Protein AF-A0A2V7W5L3-F1 (afdb_monomer_lite)

Structure (mmCIF, N/CA/C/O backbone):
data_AF-A0A2V7W5L3-F1
#
_entry.id   AF-A0A2V7W5L3-F1
#
loop_
_atom_site.group_PDB
_atom_site.id
_atom_site.type_symbol
_atom_site.label_atom_id
_atom_site.label_alt_id
_atom_site.label_comp_id
_atom_site.label_asym_id
_atom_site.label_entity_id
_atom_site.label_seq_id
_atom_site.pdbx_PDB_ins_code
_atom_site.Cartn_x
_atom_site.Cartn_y
_atom_site.Cartn_z
_atom_site.occupancy
_atom_site.B_iso_or_equiv
_atom_site.auth_seq_id
_atom_site.auth_comp_id
_atom_site.auth_asym_id
_atom_site.auth_atom_id
_atom_site.pdbx_PDB_model_num
ATOM 1 N N . MET A 1 1 ? 17.486 6.744 36.947 1.00 51.12 1 MET A N 1
ATOM 2 C CA . MET A 1 1 ? 16.251 6.582 36.139 1.00 51.12 1 MET A CA 1
ATOM 3 C C . MET A 1 1 ? 14.961 7.021 36.840 1.00 51.12 1 MET A C 1
ATOM 5 O O . MET A 1 1 ? 14.077 7.500 36.150 1.00 51.12 1 MET A O 1
ATOM 9 N N . LYS A 1 2 ? 14.833 6.945 38.176 1.00 48.41 2 LYS A N 1
ATOM 10 C CA . LYS A 1 2 ? 13.605 7.381 38.880 1.00 48.41 2 LYS A CA 1
ATOM 11 C C . LYS A 1 2 ? 13.371 8.906 38.902 1.00 48.41 2 LYS A C 1
ATOM 13 O O . LYS A 1 2 ? 12.226 9.325 38.879 1.00 48.41 2 LYS A O 1
ATOM 18 N N . LEU A 1 3 ? 14.422 9.733 38.859 1.00 47.75 3 LEU A N 1
ATOM 19 C CA . LEU A 1 3 ? 14.280 11.202 38.817 1.00 47.75 3 LEU A CA 1
ATOM 20 C C . LEU A 1 3 ? 13.766 11.751 37.473 1.00 47.75 3 LEU A C 1
ATOM 22 O O . LEU A 1 3 ? 13.110 12.785 37.444 1.00 47.75 3 LEU A O 1
ATOM 26 N N . LEU A 1 4 ? 14.019 11.048 36.368 1.00 51.81 4 LEU A N 1
ATOM 27 C CA . LEU A 1 4 ? 13.640 11.495 35.021 1.00 51.81 4 LEU A CA 1
ATOM 28 C C . LEU A 1 4 ? 12.137 11.288 34.751 1.00 51.81 4 LEU A C 1
ATOM 30 O O . LEU A 1 4 ? 11.508 12.070 34.048 1.00 51.81 4 LEU A O 1
ATOM 34 N N . LEU A 1 5 ? 11.547 10.276 35.392 1.00 52.44 5 LEU A N 1
ATOM 35 C CA . LEU A 1 5 ? 10.122 9.944 35.296 1.00 52.44 5 LEU A CA 1
ATOM 36 C C . LEU A 1 5 ? 9.240 10.912 36.107 1.00 52.44 5 LEU A C 1
ATOM 38 O O . LEU A 1 5 ? 8.129 11.231 35.695 1.00 52.44 5 LEU A O 1
ATOM 42 N N . VAL A 1 6 ? 9.759 11.441 37.221 1.00 56.31 6 VAL A N 1
ATOM 43 C CA . VAL A 1 6 ? 9.063 12.452 38.035 1.00 56.31 6 VAL A CA 1
ATOM 44 C C . VAL A 1 6 ? 9.066 13.820 37.339 1.00 56.31 6 VAL A C 1
ATOM 46 O O . VAL A 1 6 ? 8.051 14.510 37.352 1.00 56.31 6 VAL A O 1
ATOM 49 N N . ALA A 1 7 ? 10.156 14.185 36.656 1.00 55.03 7 ALA A N 1
ATOM 50 C CA . ALA A 1 7 ? 10.233 15.434 35.894 1.00 55.03 7 ALA A CA 1
ATOM 51 C C . ALA A 1 7 ? 9.279 15.458 34.681 1.00 55.03 7 ALA A C 1
ATOM 53 O O . ALA A 1 7 ? 8.656 16.484 34.415 1.00 55.03 7 ALA A O 1
ATOM 54 N N . LEU A 1 8 ? 9.103 14.322 33.991 1.00 53.53 8 LEU A N 1
ATOM 55 C CA . LEU A 1 8 ? 8.173 14.210 32.860 1.00 53.53 8 LEU A CA 1
ATOM 56 C C . LEU A 1 8 ? 6.701 14.306 33.302 1.00 53.53 8 LEU A C 1
ATOM 58 O O . LEU A 1 8 ? 5.880 14.886 32.595 1.00 53.53 8 LEU A O 1
ATOM 62 N N . LEU A 1 9 ? 6.374 13.799 34.497 1.00 52.62 9 LEU A N 1
ATOM 63 C CA . LEU A 1 9 ? 5.025 13.906 35.051 1.00 52.62 9 LEU A CA 1
ATOM 64 C C . LEU A 1 9 ? 4.710 15.347 35.490 1.00 52.62 9 LEU A C 1
ATOM 66 O O . LEU A 1 9 ? 3.629 15.845 35.194 1.00 52.62 9 LEU A O 1
ATOM 70 N N . ILE A 1 10 ? 5.660 16.059 36.105 1.00 54.47 10 ILE A N 1
ATOM 71 C CA . ILE A 1 10 ? 5.455 17.450 36.554 1.00 54.47 10 ILE A CA 1
ATOM 72 C C . ILE A 1 10 ? 5.326 18.421 35.365 1.00 54.47 10 ILE A C 1
ATOM 74 O O . ILE A 1 10 ? 4.505 19.336 35.420 1.00 54.47 10 ILE A O 1
ATOM 78 N N . ALA A 1 11 ? 6.051 18.193 34.264 1.00 51.78 11 ALA A N 1
ATOM 79 C CA . ALA A 1 11 ? 5.924 18.999 33.044 1.00 51.78 11 ALA A CA 1
ATOM 80 C C . ALA A 1 11 ? 4.544 18.865 32.365 1.00 51.78 11 ALA A C 1
ATOM 82 O O . ALA A 1 11 ? 4.083 19.798 31.714 1.00 51.78 11 ALA A O 1
ATOM 83 N N . SER A 1 12 ? 3.853 17.734 32.550 1.00 51.25 12 SER A N 1
ATOM 84 C CA . SER A 1 12 ? 2.522 17.496 31.967 1.00 51.25 12 SER A CA 1
ATOM 85 C C . SER A 1 12 ? 1.356 18.127 32.743 1.00 51.25 12 SER A C 1
ATOM 87 O O . SER A 1 12 ? 0.260 18.227 32.204 1.00 51.25 12 SER A O 1
ATOM 89 N N . LEU A 1 13 ? 1.572 18.581 33.986 1.00 52.19 13 LEU A N 1
ATOM 90 C CA . LEU A 1 13 ? 0.527 19.212 34.811 1.00 52.19 13 LEU A CA 1
ATOM 91 C C . LEU A 1 13 ? 0.434 20.736 34.635 1.00 52.19 13 LEU A C 1
ATOM 93 O O . LEU A 1 13 ? -0.449 21.364 35.216 1.00 52.19 13 LEU A O 1
ATOM 97 N N . GLN A 1 14 ? 1.317 21.345 33.839 1.00 52.31 14 GLN A N 1
ATOM 98 C CA . GLN A 1 14 ? 1.261 22.780 33.534 1.00 52.31 14 GLN A CA 1
ATOM 99 C C . GLN A 1 14 ? 0.228 23.134 32.451 1.00 52.31 14 GLN A C 1
ATOM 101 O O . GLN A 1 14 ? 0.143 24.289 32.045 1.00 52.31 14 GLN A O 1
ATOM 106 N N . SER A 1 15 ? -0.586 22.175 32.002 1.00 53.31 15 SER A N 1
ATOM 107 C CA . SER A 1 15 ? -1.724 22.440 31.125 1.00 53.31 15 SER A CA 1
ATOM 108 C C . SER A 1 15 ? -2.874 23.092 31.905 1.00 53.31 15 SER A C 1
ATOM 110 O O . SER A 1 15 ? -3.633 22.415 32.601 1.00 53.31 15 SER A O 1
ATOM 112 N N . ASP A 1 16 ? -2.956 24.418 31.788 1.00 55.06 16 ASP A N 1
ATOM 113 C CA . ASP A 1 16 ? -4.156 25.263 31.848 1.00 55.06 16 ASP A CA 1
ATOM 114 C C . ASP A 1 16 ? -5.293 24.786 32.764 1.00 55.06 16 ASP A C 1
ATOM 116 O O . ASP A 1 16 ? -6.403 24.444 32.344 1.00 55.06 16 ASP A O 1
ATOM 120 N N . THR A 1 17 ? -5.057 24.867 34.073 1.00 55.66 17 THR A N 1
ATOM 121 C CA . THR A 1 17 ? -6.132 24.790 35.078 1.00 55.66 17 THR A CA 1
ATOM 122 C C . THR A 1 17 ? -7.172 25.906 34.897 1.00 55.66 17 THR A C 1
ATOM 124 O O . THR A 1 17 ? -8.326 25.756 35.297 1.00 55.66 17 THR A O 1
ATOM 127 N N . THR A 1 18 ? -6.796 27.001 34.233 1.00 60.22 18 THR A N 1
ATOM 128 C CA . THR A 1 18 ? -7.660 28.101 33.785 1.00 60.22 18 THR A CA 1
ATOM 129 C C . THR A 1 18 ? -8.729 27.638 32.798 1.00 60.22 18 THR A C 1
ATOM 131 O O . THR A 1 18 ? -9.902 27.931 33.024 1.00 60.22 18 THR A O 1
ATOM 134 N N . ALA A 1 19 ? -8.377 26.838 31.786 1.00 62.56 19 ALA A N 1
ATOM 135 C CA . ALA A 1 19 ? -9.330 26.343 30.787 1.00 62.56 19 ALA A CA 1
ATOM 136 C C . ALA A 1 19 ? -10.406 25.433 31.410 1.00 62.56 19 ALA A C 1
ATOM 138 O O . ALA A 1 19 ? -11.589 25.524 31.077 1.00 62.56 19 ALA A O 1
ATOM 139 N N . LEU A 1 20 ? -10.026 24.600 32.385 1.00 62.31 20 LEU A N 1
ATOM 140 C CA . LEU A 1 20 ? -10.973 23.751 33.119 1.00 62.31 20 LEU A CA 1
ATOM 141 C C . LEU A 1 20 ? -11.910 24.565 34.028 1.00 62.31 20 LEU A C 1
ATOM 143 O O . LEU A 1 20 ? -13.093 24.229 34.169 1.00 62.31 20 LEU A O 1
ATOM 147 N N . VAL A 1 21 ? -11.411 25.647 34.633 1.00 68.62 21 VAL A N 1
ATOM 148 C CA . VAL A 1 21 ? -12.215 26.550 35.473 1.00 68.62 21 VAL A CA 1
ATOM 149 C C . VAL A 1 21 ? -13.164 27.400 34.624 1.00 68.62 21 VAL A C 1
ATOM 151 O O . VAL A 1 21 ? -14.315 27.594 35.026 1.00 68.62 21 VAL A O 1
ATOM 154 N N . GLU A 1 22 ? -12.738 27.864 33.450 1.00 69.31 22 GLU A N 1
ATOM 155 C CA . GLU A 1 22 ? -13.593 28.586 32.500 1.00 69.31 22 GLU A CA 1
ATOM 156 C C . GLU A 1 22 ? -14.692 27.686 31.930 1.00 69.31 22 GLU A C 1
ATOM 158 O O . GLU A 1 22 ? -15.870 28.033 32.045 1.00 69.31 22 GLU A O 1
ATOM 163 N N . ALA A 1 23 ? -14.356 26.471 31.482 1.00 66.62 23 ALA A N 1
ATOM 164 C CA . ALA A 1 23 ? -15.347 25.485 31.043 1.00 66.62 23 ALA A CA 1
ATOM 165 C C . ALA A 1 23 ? -16.366 25.147 32.154 1.00 66.62 23 ALA A C 1
ATOM 167 O O . ALA A 1 23 ? -17.572 25.033 31.911 1.00 66.62 23 ALA A O 1
ATOM 168 N N . SER A 1 24 ? -15.910 25.058 33.409 1.00 67.88 24 SER A N 1
ATOM 169 C CA . SER A 1 24 ? -16.786 24.823 34.567 1.00 67.88 24 SER A CA 1
ATOM 170 C C . SER A 1 24 ? -17.704 26.016 34.873 1.00 67.88 24 SER A C 1
ATOM 172 O O . SER A 1 24 ? -18.866 25.830 35.262 1.00 67.88 24 SER A O 1
ATOM 174 N N . LYS A 1 25 ? -17.214 27.251 34.702 1.00 72.00 25 LYS A N 1
ATOM 175 C CA . LYS A 1 25 ? -18.010 28.478 34.868 1.00 72.00 25 LYS A CA 1
ATOM 176 C C . LYS A 1 25 ? -19.047 28.625 33.753 1.00 72.00 25 LYS A C 1
ATOM 178 O O . LYS A 1 25 ? -20.201 28.928 34.061 1.00 72.00 25 LYS A O 1
A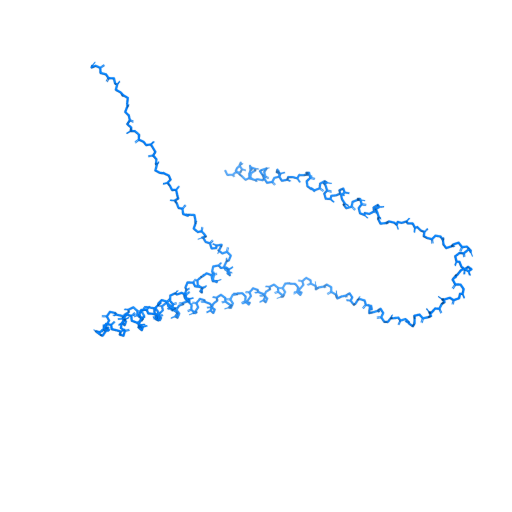TOM 183 N N . GLU A 1 26 ? -18.695 28.328 32.506 1.00 62.97 26 GLU A N 1
ATOM 184 C CA . GLU A 1 26 ? -19.631 28.333 31.374 1.00 62.97 26 GLU A CA 1
ATOM 185 C C . GLU A 1 26 ? -20.735 27.276 31.518 1.00 62.97 26 GLU A C 1
ATOM 187 O O . GLU A 1 26 ? -21.911 27.559 31.262 1.00 62.97 26 GLU A O 1
ATOM 192 N N . ALA A 1 27 ? -20.404 26.080 32.014 1.00 61.09 27 ALA A N 1
ATOM 193 C CA . ALA A 1 27 ? -21.396 25.046 32.306 1.00 61.09 27 ALA A CA 1
ATOM 194 C C . ALA A 1 27 ? -22.374 25.471 33.422 1.00 61.09 27 ALA A C 1
ATOM 196 O O . ALA A 1 27 ? -23.582 25.223 33.329 1.00 61.09 27 ALA A O 1
ATOM 197 N N . LYS A 1 28 ? -21.887 26.167 34.464 1.00 59.16 28 LYS A N 1
ATOM 198 C CA . LYS A 1 28 ? -22.747 26.749 35.514 1.00 59.16 28 LYS A CA 1
ATOM 199 C C . LYS A 1 28 ? -23.587 27.925 35.007 1.00 59.16 28 LYS A C 1
ATOM 201 O O . LYS A 1 28 ? -24.732 28.063 35.439 1.00 59.16 28 LYS A O 1
ATOM 206 N N . ALA A 1 29 ? -23.064 28.742 34.093 1.00 58.47 29 ALA A N 1
ATOM 207 C CA . ALA A 1 29 ? -23.805 29.841 33.477 1.00 58.47 29 ALA A CA 1
ATOM 208 C C . ALA A 1 29 ? -24.959 29.323 32.600 1.00 58.47 29 ALA A C 1
ATOM 210 O O . ALA A 1 29 ? -26.082 29.810 32.730 1.00 58.47 29 ALA A O 1
ATOM 211 N N . LYS A 1 30 ? -24.734 28.263 31.809 1.00 57.84 30 LYS A N 1
ATOM 212 C CA . LYS A 1 30 ? -25.786 27.609 31.004 1.00 57.84 30 LYS A CA 1
ATOM 213 C C . LYS A 1 30 ? -26.886 26.962 31.854 1.00 57.84 30 LYS A C 1
ATOM 215 O O . LYS A 1 30 ? -28.051 27.007 31.472 1.00 57.84 30 LYS A O 1
ATOM 220 N N . LYS A 1 31 ? -26.560 26.425 33.039 1.00 55.12 31 LYS A N 1
ATOM 221 C CA . LYS A 1 31 ? -27.582 25.944 33.994 1.00 55.12 31 LYS A CA 1
ATOM 222 C C . LYS A 1 31 ? -28.404 27.068 34.636 1.00 55.12 31 LYS A C 1
ATOM 224 O O . LYS A 1 31 ? -29.528 26.809 35.046 1.00 55.12 31 LYS A O 1
ATOM 229 N N . LYS A 1 32 ? -27.872 28.293 34.731 1.00 52.69 32 LYS A N 1
ATOM 230 C CA . LYS A 1 32 ? -28.601 29.461 35.261 1.00 52.69 32 LYS A CA 1
ATOM 231 C C . LYS A 1 32 ? -29.402 30.216 34.196 1.00 52.69 32 LYS A C 1
ATOM 233 O O . LYS A 1 32 ? -30.419 30.805 34.542 1.00 52.69 32 LYS A O 1
ATOM 238 N N . SER A 1 33 ? -28.975 30.204 32.930 1.00 48.78 33 SER A N 1
ATOM 239 C CA . SER A 1 33 ? -29.706 30.867 31.835 1.00 48.78 33 SER A CA 1
ATOM 240 C C . SER A 1 33 ? -30.851 30.023 31.265 1.00 48.78 33 SER A C 1
ATOM 242 O O . SER A 1 33 ? -31.738 30.548 30.591 1.00 48.78 33 SER A O 1
ATOM 244 N N . GLY A 1 34 ? -30.893 28.729 31.589 1.00 46.28 34 GLY A N 1
ATOM 245 C CA . GLY A 1 34 ? -32.036 27.855 31.350 1.00 46.28 34 GLY A CA 1
ATOM 246 C C . GLY A 1 34 ? -33.172 28.115 32.334 1.00 46.28 34 GLY A C 1
ATOM 247 O O . GLY A 1 34 ? -33.464 27.249 33.145 1.00 46.28 34 GLY A O 1
ATOM 248 N N . THR A 1 35 ? -33.761 29.314 32.281 1.00 52.03 35 THR A N 1
ATOM 249 C CA . THR A 1 35 ? -35.165 29.635 32.599 1.00 52.03 35 THR A CA 1
ATOM 250 C C . THR A 1 35 ? -35.906 28.533 33.373 1.00 52.03 35 THR A C 1
ATOM 252 O O . THR A 1 35 ? -36.816 27.890 32.856 1.00 52.03 35 THR A O 1
ATOM 255 N N . THR A 1 36 ? -35.575 28.338 34.652 1.00 53.62 36 THR A N 1
ATOM 256 C CA . THR A 1 36 ? -36.485 27.709 35.618 1.00 53.62 36 THR A CA 1
ATOM 257 C C . THR A 1 36 ? -37.494 28.764 36.057 1.00 53.62 36 THR A C 1
ATOM 259 O O . THR A 1 36 ? -37.641 29.071 37.237 1.00 53.62 36 THR A O 1
ATOM 262 N N . THR A 1 37 ? -38.163 29.391 35.092 1.00 54.00 37 THR A N 1
ATOM 263 C CA . THR A 1 37 ? -39.414 30.081 35.363 1.00 54.00 37 THR A CA 1
ATOM 264 C C . THR A 1 37 ? -40.445 28.977 35.389 1.00 54.00 37 THR A C 1
ATOM 266 O O . THR A 1 37 ? -40.927 28.543 34.343 1.00 54.00 37 THR A O 1
ATOM 269 N N . THR A 1 38 ? -40.741 28.468 36.581 1.00 60.84 38 THR A N 1
ATOM 270 C CA . THR A 1 38 ? -41.951 27.690 36.823 1.00 60.84 38 THR A CA 1
ATOM 271 C C . THR A 1 38 ? -43.100 28.540 36.292 1.00 60.84 38 THR A C 1
ATOM 273 O O . THR A 1 38 ? -43.467 29.540 36.906 1.00 60.84 38 THR A O 1
ATOM 276 N N . LYS A 1 39 ? -43.592 28.245 35.084 1.00 61.09 39 LYS A N 1
ATOM 277 C CA . LYS A 1 39 ? -44.720 28.972 34.504 1.00 61.09 39 LYS A CA 1
ATOM 278 C C . LYS A 1 39 ? -45.936 28.612 35.341 1.00 61.09 39 LYS A C 1
ATOM 280 O O . LYS A 1 39 ? -46.559 27.577 35.125 1.00 61.09 39 LYS A O 1
ATOM 285 N N . VAL A 1 40 ? -46.228 29.443 36.334 1.00 68.62 40 VAL A N 1
ATOM 286 C CA . VAL A 1 40 ? -47.473 29.365 37.086 1.00 68.62 40 VAL A CA 1
ATOM 287 C C . VAL A 1 40 ? -48.566 29.783 36.116 1.00 68.62 40 VAL A C 1
ATOM 289 O O . VAL A 1 40 ? -48.668 30.950 35.752 1.00 68.62 40 VAL A O 1
ATOM 292 N N . ILE A 1 41 ? -49.334 28.808 35.641 1.00 70.31 41 ILE A N 1
ATOM 293 C CA . ILE A 1 41 ? -50.506 29.061 34.809 1.00 70.31 41 ILE A CA 1
ATOM 294 C C . ILE A 1 41 ? -51.509 29.795 35.700 1.00 70.31 41 ILE A C 1
ATOM 296 O O . ILE A 1 41 ? -52.037 29.219 36.652 1.00 70.31 41 ILE A O 1
ATOM 300 N N . THR A 1 42 ? -51.741 31.078 35.434 1.00 76.81 42 THR A N 1
ATOM 301 C CA . THR A 1 42 ? -52.701 31.865 36.213 1.00 76.81 42 THR A CA 1
ATOM 302 C C . THR A 1 42 ? -54.119 31.644 35.677 1.00 76.81 42 THR A C 1
ATOM 304 O O . THR A 1 42 ? -54.314 31.283 34.516 1.00 76.81 42 THR A O 1
ATOM 307 N N . ASN A 1 43 ? -55.154 31.910 36.482 1.00 72.19 43 ASN A N 1
ATOM 308 C CA . ASN A 1 43 ? -56.554 31.811 36.028 1.00 72.19 43 ASN A CA 1
ATOM 309 C C . ASN A 1 43 ? -56.862 32.689 34.796 1.00 72.19 43 ASN A C 1
ATOM 311 O O . ASN A 1 43 ? -57.820 32.418 34.067 1.00 72.19 43 ASN A O 1
ATOM 315 N N . ALA A 1 44 ? -56.062 33.732 34.548 1.00 72.81 44 ALA A N 1
ATOM 316 C CA . ALA A 1 44 ? -56.157 34.547 33.343 1.00 72.81 44 ALA A CA 1
ATOM 317 C C . ALA A 1 44 ? -55.671 33.789 32.094 1.00 72.81 44 ALA A C 1
ATOM 319 O O . ALA A 1 44 ? -56.289 33.908 31.035 1.00 72.81 44 ALA A O 1
ATOM 320 N N . ASP A 1 45 ? -54.627 32.968 32.222 1.00 64.12 45 ASP A N 1
ATOM 321 C CA . ASP A 1 45 ? -54.091 32.141 31.135 1.00 64.12 45 ASP A CA 1
ATOM 322 C C . ASP A 1 45 ? -55.051 30.999 30.778 1.00 64.12 45 ASP A C 1
ATOM 324 O O . ASP A 1 45 ? -55.304 30.743 29.600 1.00 64.12 45 ASP A O 1
ATOM 328 N N . VAL A 1 46 ? -55.688 30.389 31.788 1.00 65.81 46 VAL A N 1
ATOM 329 C CA . VAL A 1 46 ? -56.713 29.345 31.591 1.00 65.81 46 VAL A CA 1
ATOM 330 C C . VAL A 1 46 ? -57.934 29.895 30.851 1.00 65.81 46 VAL A C 1
ATOM 332 O O . VAL A 1 46 ? -58.464 29.245 29.955 1.00 65.81 46 VAL A O 1
ATOM 335 N N . LYS A 1 47 ? -58.389 31.114 31.174 1.00 68.75 47 LYS A N 1
ATOM 336 C CA . LYS A 1 47 ? -59.529 31.737 30.476 1.00 68.75 47 LYS A CA 1
ATOM 337 C C . LYS A 1 47 ? -59.210 32.077 29.019 1.00 68.75 47 LYS A C 1
ATOM 339 O O . LYS A 1 47 ? -60.105 31.981 28.183 1.00 68.75 47 LYS A O 1
ATOM 344 N N . LYS A 1 48 ? -57.957 32.429 28.711 1.00 65.38 48 LYS A N 1
ATOM 345 C CA . LYS A 1 48 ? -57.502 32.733 27.345 1.00 65.38 48 LYS A CA 1
ATOM 346 C C . LYS A 1 48 ? -57.290 31.480 26.487 1.00 65.38 48 LYS A C 1
ATOM 348 O O . LYS A 1 48 ? -57.440 31.571 25.273 1.00 65.38 48 LYS A O 1
ATOM 353 N N . SER A 1 49 ? -56.985 30.319 27.077 1.00 58.88 49 SER A N 1
ATOM 354 C CA . SER A 1 49 ? -56.761 29.078 26.312 1.00 58.88 49 SER A CA 1
ATOM 355 C C . SER A 1 49 ? -58.017 28.228 26.064 1.00 58.88 49 SER A C 1
ATOM 357 O O . SER A 1 49 ? -57.955 27.286 25.274 1.00 58.88 49 SER A O 1
ATOM 359 N N . LYS A 1 50 ? -59.175 28.588 26.645 1.00 60.69 50 LYS A N 1
ATOM 360 C CA . LYS A 1 50 ? -60.452 27.848 26.517 1.00 60.69 50 LYS A CA 1
ATOM 361 C C . LYS A 1 50 ? -60.941 27.590 25.081 1.00 60.69 50 LYS A C 1
ATOM 363 O O . LYS A 1 50 ? -61.822 26.760 24.906 1.00 60.69 50 LYS A O 1
ATOM 368 N N . GLY A 1 51 ? -60.412 28.285 24.071 1.00 58.59 51 GLY A N 1
ATOM 369 C CA . GLY A 1 51 ? -60.863 28.173 22.676 1.00 58.59 51 GLY A CA 1
ATOM 370 C C . GLY A 1 51 ? -59.917 27.456 21.708 1.00 58.59 51 GLY A C 1
ATOM 371 O O . GLY A 1 51 ? -60.275 27.289 20.547 1.00 58.59 51 GLY A O 1
ATOM 372 N N . LYS A 1 52 ? -58.710 27.053 22.126 1.00 60.19 52 LYS A N 1
ATOM 373 C CA . LYS A 1 52 ? -57.735 26.384 21.241 1.00 60.19 52 LYS A CA 1
ATOM 374 C C . LYS A 1 52 ? -57.106 25.174 21.925 1.00 60.19 52 LYS A C 1
ATOM 376 O O . LYS A 1 52 ? -55.894 25.085 22.085 1.00 60.19 52 LYS A O 1
ATOM 381 N N . LEU A 1 53 ? -57.947 24.220 22.306 1.00 53.25 53 LEU A N 1
ATOM 382 C CA . LEU A 1 53 ? -57.501 22.845 22.488 1.00 53.25 53 LEU A CA 1
ATOM 383 C C . LEU A 1 53 ? -57.623 22.148 21.129 1.00 53.25 53 LEU A C 1
ATOM 385 O O . LEU A 1 53 ? -58.569 21.415 20.870 1.00 53.25 53 LEU A O 1
ATOM 389 N N . THR A 1 54 ? -56.700 22.427 20.210 1.00 53.47 54 THR A N 1
ATOM 390 C CA . THR A 1 54 ? -56.442 21.448 19.152 1.00 53.47 54 THR A CA 1
ATOM 391 C C . THR A 1 54 ? -55.855 20.243 19.860 1.00 53.47 54 THR A C 1
ATOM 393 O O . THR A 1 54 ? -54.722 20.315 20.340 1.00 53.47 54 THR A O 1
ATOM 396 N N . GLU A 1 55 ? -56.633 19.169 19.968 1.00 55.28 55 GLU A N 1
ATOM 397 C CA . GLU A 1 55 ? -56.082 17.843 20.198 1.00 55.28 55 GLU A CA 1
ATOM 398 C C . GLU A 1 55 ? -55.050 17.610 19.095 1.00 55.28 55 GLU A C 1
ATOM 400 O O . GLU A 1 55 ? -55.372 17.246 17.965 1.00 55.28 55 GLU A O 1
ATOM 405 N N . LEU A 1 56 ? -53.777 17.858 19.406 1.00 55.19 56 LEU A N 1
ATOM 406 C CA . LEU A 1 56 ? -52.733 17.091 18.764 1.00 55.19 56 LEU A CA 1
ATOM 407 C C . LEU A 1 56 ? -53.049 15.664 19.195 1.00 55.19 56 LEU A C 1
ATOM 409 O O . LEU A 1 56 ? -52.725 15.279 20.322 1.00 55.19 56 LEU A O 1
ATOM 413 N N . SER A 1 57 ? -53.713 14.905 18.310 1.00 56.16 57 SER A N 1
ATOM 414 C CA . SER A 1 57 ? -53.673 13.442 18.336 1.00 56.16 57 SER A CA 1
ATOM 415 C C . SER A 1 57 ? -52.265 13.083 18.762 1.00 56.16 57 SER A C 1
ATOM 417 O O . SER A 1 57 ? -51.367 13.708 18.185 1.00 56.16 57 SER A O 1
ATOM 419 N N . PRO A 1 58 ? -52.058 12.209 19.769 1.00 54.19 58 PRO A N 1
ATOM 420 C CA . PRO A 1 58 ? -50.739 11.976 20.324 1.00 54.19 58 PRO A CA 1
ATOM 421 C C . PRO A 1 58 ? -49.835 11.744 19.135 1.00 54.19 58 PRO A C 1
ATOM 423 O O . PRO A 1 58 ? -49.935 10.721 18.450 1.00 54.19 58 PRO A O 1
ATOM 426 N N . SER A 1 59 ? -49.028 12.767 18.821 1.00 51.31 59 SER A N 1
ATOM 427 C CA . SER A 1 59 ? -47.979 12.607 17.847 1.00 51.31 59 SER A CA 1
ATOM 428 C C . SER A 1 59 ? -47.292 11.381 18.381 1.00 51.31 59 SER A C 1
ATOM 430 O O . SER A 1 59 ? -47.066 11.298 19.596 1.00 51.31 59 SER A O 1
ATOM 432 N N . LYS A 1 60 ? -47.098 10.384 17.519 1.00 51.34 60 LYS A N 1
ATOM 433 C CA . LYS A 1 60 ? -46.187 9.293 17.805 1.00 51.34 60 LYS A CA 1
ATOM 434 C C . LYS A 1 60 ? -44.852 9.987 18.050 1.00 51.34 60 LYS A C 1
ATOM 436 O O . LYS A 1 60 ? -44.023 10.087 17.151 1.00 51.34 60 LYS A O 1
ATOM 441 N N . ALA A 1 61 ? -44.673 10.531 19.252 1.00 51.53 61 ALA A N 1
ATOM 442 C CA . ALA A 1 61 ? -43.413 10.733 19.882 1.00 51.53 61 ALA A CA 1
ATOM 443 C C . ALA A 1 61 ? -42.899 9.318 19.811 1.00 51.53 61 ALA A C 1
ATOM 445 O O . ALA A 1 61 ? -43.368 8.441 20.535 1.00 51.53 61 ALA A O 1
ATOM 446 N N . LYS A 1 62 ? -42.088 9.068 18.776 1.00 54.53 62 LYS A N 1
ATOM 447 C CA . LYS A 1 62 ? -41.208 7.927 18.741 1.00 54.53 62 LYS A CA 1
ATOM 448 C C . LYS A 1 62 ? -40.603 7.990 20.120 1.00 54.53 62 LYS A C 1
ATOM 450 O O . LYS A 1 62 ? -39.851 8.924 20.400 1.00 54.53 62 LYS A O 1
ATOM 455 N N . THR A 1 63 ? -41.052 7.098 20.999 1.00 55.44 63 THR A N 1
ATOM 456 C CA . THR A 1 63 ? -40.332 6.753 22.203 1.00 55.44 63 THR A CA 1
ATOM 457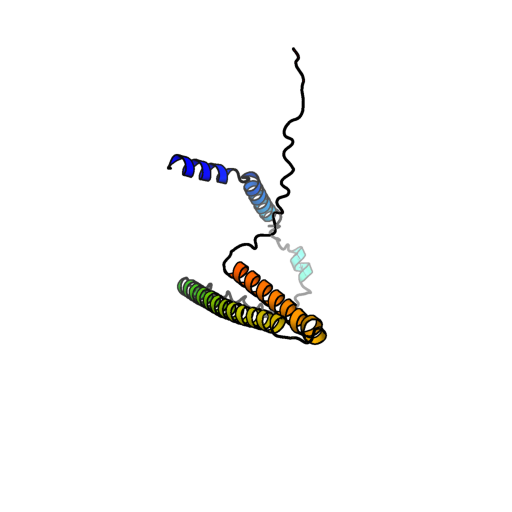 C C . THR A 1 63 ? -38.928 6.613 21.670 1.00 55.44 63 THR A C 1
ATOM 459 O O . THR A 1 63 ? -38.716 5.797 20.770 1.00 55.44 63 THR A O 1
ATOM 462 N N . ALA A 1 64 ? -38.054 7.561 22.010 1.00 59.00 64 ALA A N 1
ATOM 463 C CA . ALA A 1 64 ? -36.684 7.496 21.562 1.00 59.00 64 ALA A CA 1
ATOM 464 C C . ALA A 1 64 ? -36.216 6.182 22.159 1.00 59.00 64 ALA A C 1
ATOM 466 O O . ALA A 1 64 ? -36.094 6.071 23.377 1.00 59.00 64 ALA A O 1
ATOM 467 N N . GLU A 1 65 ? -36.177 5.156 21.315 1.00 58.38 65 GLU A N 1
ATOM 468 C CA . GLU A 1 65 ? -35.806 3.817 21.696 1.00 58.38 65 GLU A CA 1
ATOM 469 C C . GLU A 1 65 ? -34.380 3.992 22.176 1.00 58.38 65 GLU A C 1
ATOM 471 O O . GLU A 1 65 ? -33.476 4.282 21.386 1.00 58.38 65 GLU A O 1
ATOM 476 N N . VAL A 1 66 ? -34.222 4.013 23.500 1.00 61.28 66 VAL A N 1
ATOM 477 C CA . VAL A 1 66 ? -32.925 4.112 24.142 1.00 61.28 66 VAL A CA 1
ATOM 478 C C . VAL A 1 66 ? -32.242 2.831 23.722 1.00 61.28 66 VAL A C 1
ATOM 480 O O . VAL A 1 66 ? -32.511 1.772 24.288 1.00 61.28 66 VAL A O 1
ATOM 483 N N . LYS A 1 67 ? -31.457 2.907 22.640 1.00 70.56 67 LYS A N 1
ATOM 484 C CA . LYS A 1 67 ? -30.679 1.769 22.174 1.00 70.56 67 LYS A CA 1
ATOM 485 C C . LYS A 1 67 ? -29.885 1.296 23.384 1.00 70.56 67 LYS A C 1
ATOM 487 O O . LYS A 1 67 ? -29.206 2.132 23.988 1.00 70.56 67 LYS A O 1
ATOM 492 N N . PRO A 1 68 ? -30.009 0.017 23.769 1.00 75.44 68 PRO A N 1
ATOM 493 C CA . PRO A 1 68 ? -29.235 -0.498 24.879 1.00 75.44 68 PRO A CA 1
ATOM 494 C C . PRO A 1 68 ? -27.766 -0.203 24.586 1.00 75.44 68 PRO A C 1
ATOM 496 O O . PRO A 1 68 ? -27.288 -0.455 23.476 1.00 75.44 68 PRO A O 1
ATOM 499 N N . GLU A 1 69 ? -27.073 0.414 25.546 1.00 79.12 69 GLU A N 1
ATOM 500 C CA . GLU A 1 69 ? -25.633 0.566 25.402 1.00 79.12 69 GLU A CA 1
ATOM 501 C C . GLU A 1 69 ? -25.017 -0.827 25.268 1.00 79.12 69 GLU A C 1
ATOM 503 O O . GLU A 1 69 ? -25.402 -1.731 26.018 1.00 79.12 69 GLU A O 1
ATOM 508 N N . PRO A 1 70 ? -24.068 -1.014 24.335 1.00 80.06 70 PRO A N 1
ATOM 509 C CA . PRO A 1 70 ? -23.447 -2.308 24.152 1.00 80.06 70 PRO A CA 1
ATOM 510 C C . PRO A 1 70 ? -22.778 -2.733 25.457 1.00 80.06 70 PRO A C 1
ATOM 512 O O . PRO A 1 70 ? -22.049 -1.963 26.099 1.00 80.06 70 PRO A O 1
ATOM 515 N N . SER A 1 71 ? -23.034 -3.976 25.838 1.00 88.25 71 SER A N 1
ATOM 516 C CA . SER A 1 71 ? -22.392 -4.630 26.965 1.00 88.25 71 SER A CA 1
ATOM 517 C C . SER A 1 71 ? -20.870 -4.639 26.788 1.00 88.25 71 SER A C 1
ATOM 519 O O . SER A 1 71 ? -20.329 -4.523 25.686 1.00 88.25 71 SER A O 1
ATOM 521 N N . LEU A 1 72 ? -20.141 -4.804 27.891 1.00 89.81 72 LEU A N 1
ATOM 522 C CA . LEU A 1 72 ? -18.678 -4.836 27.857 1.00 89.81 72 LEU A CA 1
ATOM 523 C C . LEU A 1 72 ? -18.140 -5.983 26.978 1.00 89.81 72 LEU A C 1
ATOM 525 O O . LEU A 1 72 ? -17.124 -5.816 26.308 1.00 89.81 72 LEU A O 1
ATOM 529 N N . MET A 1 73 ? -18.855 -7.111 26.922 1.00 90.62 73 MET A N 1
ATOM 530 C CA . MET A 1 73 ? -18.541 -8.231 26.027 1.00 90.62 73 MET A CA 1
ATOM 531 C C . MET A 1 73 ? -18.735 -7.860 24.551 1.00 90.62 73 MET A C 1
ATOM 533 O O . MET A 1 73 ? -17.878 -8.173 23.727 1.00 90.62 73 MET A O 1
ATOM 537 N N . GLU A 1 74 ? -19.811 -7.146 24.210 1.00 87.88 74 GLU A N 1
ATOM 538 C CA . GLU A 1 74 ? -20.049 -6.668 22.839 1.00 87.88 74 GLU A CA 1
ATOM 539 C C . GLU A 1 74 ? -18.997 -5.640 22.409 1.00 87.88 74 GLU A C 1
ATOM 541 O O . GLU A 1 74 ? -18.517 -5.697 21.277 1.00 87.88 74 GLU A O 1
ATOM 546 N N . LYS A 1 75 ? -18.565 -4.756 23.320 1.00 90.12 75 LYS A N 1
ATOM 547 C CA . LYS A 1 75 ? -17.460 -3.815 23.068 1.00 90.12 75 LYS A CA 1
ATOM 548 C C . LYS A 1 75 ? -16.148 -4.553 22.777 1.00 90.12 75 LYS A C 1
ATOM 550 O O . LYS A 1 75 ? -15.493 -4.256 21.784 1.00 90.12 75 LYS A O 1
ATOM 555 N N . GLN A 1 76 ? -15.799 -5.569 23.570 1.00 89.62 76 GLN A N 1
ATOM 556 C CA . GLN A 1 76 ? -14.595 -6.378 23.335 1.00 89.62 76 GLN A CA 1
ATOM 557 C C . GLN A 1 76 ? -14.657 -7.178 22.028 1.00 89.62 76 GLN A C 1
ATOM 559 O O . GLN A 1 76 ? -13.654 -7.285 21.321 1.00 89.62 76 GLN A O 1
ATOM 564 N N . ALA A 1 77 ? -15.821 -7.741 21.694 1.00 90.44 77 ALA A N 1
ATOM 565 C CA . ALA A 1 77 ? -16.019 -8.435 20.426 1.00 90.44 77 ALA A CA 1
ATOM 566 C C . ALA A 1 77 ? -15.849 -7.476 19.238 1.00 90.44 77 ALA A C 1
ATOM 568 O O . ALA A 1 77 ? -15.135 -7.812 18.294 1.00 90.44 77 ALA A O 1
ATOM 569 N N . ALA A 1 78 ? -16.428 -6.273 19.324 1.00 87.81 78 ALA A N 1
ATOM 570 C CA . ALA A 1 78 ? -16.294 -5.225 18.315 1.00 87.81 78 ALA A CA 1
ATOM 571 C C . ALA A 1 78 ? -14.844 -4.734 18.161 1.00 87.81 78 ALA A C 1
ATOM 573 O O . ALA A 1 78 ? -14.375 -4.513 17.048 1.00 87.81 78 ALA A O 1
ATOM 574 N N . GLU A 1 79 ? -14.100 -4.601 19.259 1.00 89.88 79 GLU A N 1
ATOM 575 C CA . GLU A 1 79 ? -12.678 -4.250 19.206 1.00 89.88 79 GLU A CA 1
ATOM 576 C C . GLU A 1 79 ? -11.840 -5.346 18.541 1.00 89.88 79 GLU A C 1
ATOM 578 O O . GLU A 1 79 ? -10.957 -5.045 17.737 1.00 89.88 79 GLU A O 1
ATOM 583 N N . ARG A 1 80 ? -12.109 -6.622 18.845 1.00 91.25 80 ARG A N 1
ATOM 584 C CA . ARG A 1 80 ? -11.411 -7.744 18.202 1.00 91.25 80 ARG A CA 1
ATOM 585 C C . ARG A 1 80 ? -11.690 -7.795 16.706 1.00 91.25 80 ARG A C 1
ATOM 587 O O . ARG A 1 80 ? -10.747 -7.931 15.933 1.00 91.25 80 ARG A O 1
ATOM 594 N N . THR A 1 81 ? -12.949 -7.668 16.290 1.00 92.19 81 THR A N 1
ATOM 595 C CA . THR A 1 81 ? -13.295 -7.651 14.861 1.00 92.19 81 THR A CA 1
ATOM 596 C C . THR A 1 81 ? -12.704 -6.439 14.154 1.00 92.19 81 THR A C 1
ATOM 598 O O . THR A 1 81 ? -12.173 -6.592 13.057 1.00 92.19 81 THR A O 1
ATOM 601 N N . ALA A 1 82 ? -12.700 -5.265 14.791 1.00 88.38 82 ALA A N 1
ATOM 602 C CA . ALA A 1 82 ? -12.038 -4.082 14.250 1.00 88.38 82 ALA A CA 1
ATOM 603 C C . ALA A 1 82 ? -10.528 -4.306 14.058 1.00 88.38 82 ALA A C 1
ATOM 605 O O . ALA A 1 82 ? -10.001 -3.992 12.993 1.00 88.38 82 ALA A O 1
ATOM 606 N N . ARG A 1 83 ? -9.837 -4.908 15.038 1.00 88.81 83 ARG A N 1
ATOM 607 C CA . ARG A 1 83 ? -8.406 -5.245 14.916 1.00 88.81 83 ARG A CA 1
ATOM 608 C C . ARG A 1 83 ? -8.144 -6.218 13.770 1.00 88.81 83 ARG A C 1
ATOM 610 O O . ARG A 1 83 ? -7.314 -5.920 12.916 1.00 88.81 83 ARG A O 1
ATOM 617 N N . LEU A 1 84 ? -8.894 -7.316 13.699 1.00 92.88 84 LEU A N 1
ATOM 618 C CA . LEU A 1 84 ? -8.749 -8.303 12.623 1.00 92.88 84 LEU A CA 1
ATOM 619 C C . LEU A 1 84 ? -8.993 -7.684 11.241 1.00 92.88 84 LEU A C 1
ATOM 621 O O . LEU A 1 84 ? -8.250 -7.965 10.306 1.00 92.88 84 LEU A O 1
ATOM 625 N N . ALA A 1 85 ? -9.981 -6.794 11.114 1.00 90.19 85 ALA A N 1
ATOM 626 C CA . ALA A 1 85 ? -10.227 -6.071 9.869 1.00 90.19 85 ALA A CA 1
ATOM 627 C C . ALA A 1 85 ? -9.047 -5.157 9.497 1.00 90.19 85 ALA A C 1
ATOM 629 O O . ALA A 1 85 ? -8.620 -5.138 8.344 1.00 90.19 85 ALA A O 1
ATOM 630 N N . THR A 1 86 ? -8.470 -4.432 10.462 1.00 89.31 86 THR A N 1
ATOM 631 C CA . THR A 1 86 ? -7.287 -3.593 10.196 1.00 89.31 86 THR A CA 1
ATOM 632 C C . THR A 1 86 ? -6.050 -4.408 9.824 1.00 89.31 86 THR A C 1
ATOM 634 O O . THR A 1 86 ? -5.279 -3.983 8.964 1.00 89.31 86 THR A O 1
ATOM 637 N N . GLU A 1 87 ? -5.862 -5.579 10.432 1.00 90.88 87 GLU A N 1
ATOM 638 C CA . GLU A 1 87 ? -4.761 -6.493 10.119 1.00 90.88 87 GLU A CA 1
ATOM 639 C C . GLU A 1 87 ? -4.917 -7.098 8.720 1.00 90.88 87 GLU A C 1
ATOM 641 O O . GLU A 1 87 ? -3.952 -7.106 7.957 1.00 90.88 87 GLU A O 1
ATOM 646 N N . ALA A 1 88 ? -6.130 -7.520 8.350 1.00 92.06 88 ALA A N 1
ATOM 647 C CA . ALA A 1 88 ? -6.433 -8.006 7.006 1.00 92.06 88 ALA A CA 1
ATOM 648 C C . ALA A 1 88 ? -6.166 -6.927 5.944 1.00 92.06 88 ALA A C 1
ATOM 650 O O . ALA A 1 88 ? -5.433 -7.176 4.988 1.00 92.06 88 ALA A O 1
ATOM 651 N N . ASN A 1 89 ? -6.657 -5.703 6.166 1.00 90.31 89 ASN A N 1
ATOM 652 C CA . ASN A 1 89 ? -6.420 -4.575 5.260 1.00 90.31 89 ASN A CA 1
ATOM 653 C C . ASN A 1 89 ? -4.926 -4.243 5.133 1.00 90.31 89 ASN A C 1
ATOM 655 O O . ASN A 1 89 ? -4.443 -3.920 4.050 1.00 90.31 89 ASN A O 1
ATOM 659 N N . ARG A 1 90 ? -4.170 -4.331 6.236 1.00 93.38 90 ARG A N 1
ATOM 660 C CA . ARG A 1 90 ? -2.715 -4.137 6.217 1.00 93.38 90 ARG A CA 1
ATOM 661 C C . ARG A 1 90 ? -2.020 -5.207 5.376 1.00 93.38 90 ARG A C 1
ATOM 663 O O . ARG A 1 90 ? -1.129 -4.868 4.603 1.00 93.38 90 ARG A O 1
ATOM 670 N N . ALA A 1 91 ? -2.406 -6.472 5.531 1.00 93.06 91 ALA A N 1
ATOM 671 C CA . ALA A 1 91 ? -1.818 -7.583 4.787 1.00 93.06 91 ALA A CA 1
ATOM 672 C C . ALA A 1 91 ? -2.106 -7.480 3.280 1.00 93.06 91 ALA A C 1
ATOM 674 O O . ALA A 1 91 ? -1.195 -7.643 2.469 1.00 93.06 91 ALA A O 1
ATOM 675 N N . GLU A 1 92 ? -3.340 -7.143 2.902 1.00 94.50 92 GLU A N 1
ATOM 676 C CA . GLU A 1 92 ? -3.726 -6.920 1.504 1.00 94.50 92 GLU A CA 1
ATOM 677 C C . GLU A 1 92 ? -2.946 -5.756 0.877 1.00 94.50 92 GLU A C 1
ATOM 679 O O . GLU A 1 92 ? -2.410 -5.864 -0.232 1.00 94.50 92 GLU A O 1
ATOM 684 N N . LEU A 1 93 ? -2.814 -4.651 1.615 1.00 94.38 93 LEU A N 1
ATOM 685 C CA . LEU A 1 93 ? -2.064 -3.493 1.147 1.00 94.38 93 LEU A CA 1
ATOM 686 C C . LEU A 1 93 ? -0.569 -3.800 1.002 1.00 94.38 93 LEU A C 1
ATOM 688 O O . LEU A 1 93 ? 0.039 -3.390 0.014 1.00 94.38 93 LEU A O 1
ATOM 692 N N . GLN A 1 94 ? 0.015 -4.561 1.932 1.00 95.12 94 GLN A N 1
ATOM 693 C CA . GLN A 1 94 ? 1.399 -5.021 1.813 1.00 95.12 94 GLN A CA 1
ATOM 694 C C . GLN A 1 94 ? 1.583 -5.905 0.576 1.00 95.12 94 GLN A C 1
ATOM 696 O O . GLN A 1 94 ? 2.493 -5.664 -0.211 1.00 95.12 94 GLN A O 1
ATOM 701 N N . SER A 1 95 ? 0.680 -6.860 0.340 1.00 96.56 95 SER A N 1
ATOM 702 C CA . SER A 1 95 ? 0.735 -7.700 -0.860 1.00 96.56 95 SER A CA 1
ATOM 703 C C . SER A 1 95 ? 0.636 -6.877 -2.149 1.00 96.56 95 SER A C 1
ATOM 705 O O . SER A 1 95 ? 1.289 -7.206 -3.140 1.00 96.56 95 SER A O 1
ATOM 707 N N . THR A 1 96 ? -0.152 -5.799 -2.137 1.00 95.25 96 THR A N 1
ATOM 708 C CA . THR A 1 96 ? -0.263 -4.863 -3.263 1.00 95.25 96 THR A CA 1
ATOM 709 C C . THR A 1 96 ? 1.040 -4.094 -3.484 1.00 95.25 96 THR A C 1
ATOM 711 O O . THR A 1 96 ? 1.458 -3.924 -4.629 1.00 95.25 96 THR A O 1
ATOM 714 N N . ILE A 1 97 ? 1.707 -3.655 -2.411 1.00 96.31 97 ILE A N 1
ATOM 715 C CA . ILE A 1 97 ? 3.025 -3.005 -2.488 1.00 96.31 97 ILE A CA 1
ATOM 716 C C . ILE A 1 97 ? 4.048 -3.965 -3.096 1.00 96.31 97 ILE A C 1
ATOM 718 O O . ILE A 1 97 ? 4.718 -3.587 -4.054 1.00 96.31 97 ILE A O 1
ATOM 722 N N . ASP A 1 98 ? 4.110 -5.207 -2.616 1.00 97.00 98 ASP A N 1
ATOM 723 C CA . ASP A 1 98 ? 5.061 -6.208 -3.112 1.00 97.00 98 ASP A CA 1
ATOM 724 C C . ASP A 1 98 ? 4.831 -6.523 -4.604 1.00 97.00 98 ASP A C 1
ATOM 726 O O . ASP A 1 98 ? 5.777 -6.739 -5.365 1.00 97.00 98 ASP A O 1
ATOM 730 N N . ALA A 1 99 ? 3.569 -6.550 -5.047 1.00 96.94 99 ALA A N 1
ATOM 731 C CA . ALA A 1 99 ? 3.222 -6.724 -6.456 1.00 96.94 99 ALA A CA 1
ATOM 732 C C . ALA A 1 99 ? 3.641 -5.510 -7.303 1.00 96.94 99 ALA A C 1
ATOM 734 O O . ALA A 1 99 ? 4.246 -5.677 -8.361 1.00 96.94 99 ALA A O 1
ATOM 735 N N . LEU A 1 100 ? 3.377 -4.290 -6.824 1.00 97.31 100 LEU A N 1
ATOM 736 C CA . LEU A 1 100 ? 3.784 -3.063 -7.510 1.00 97.31 100 LEU A CA 1
ATOM 737 C C . LEU A 1 100 ? 5.308 -2.923 -7.586 1.00 97.31 100 LEU A C 1
ATOM 739 O O . LEU A 1 100 ? 5.814 -2.470 -8.606 1.00 97.31 100 LEU A O 1
ATOM 743 N N . GLU A 1 101 ? 6.046 -3.330 -6.555 1.00 97.25 101 GLU A N 1
ATOM 744 C CA . GLU A 1 101 ? 7.514 -3.337 -6.565 1.00 97.25 101 GLU A CA 1
ATOM 745 C C . GLU A 1 101 ? 8.075 -4.275 -7.638 1.00 97.25 101 GLU A C 1
ATOM 747 O O . GLU A 1 101 ? 8.998 -3.898 -8.361 1.00 97.25 101 GLU A O 1
ATOM 752 N N . LYS A 1 102 ? 7.475 -5.460 -7.804 1.00 97.88 102 LYS A N 1
ATOM 753 C CA . LYS A 1 102 ? 7.837 -6.386 -8.889 1.00 97.88 102 LYS A CA 1
ATOM 754 C C . LYS A 1 102 ? 7.538 -5.799 -10.264 1.00 97.88 102 LYS A C 1
ATOM 756 O O . LYS A 1 102 ? 8.392 -5.875 -11.142 1.00 97.88 102 LYS A O 1
ATOM 76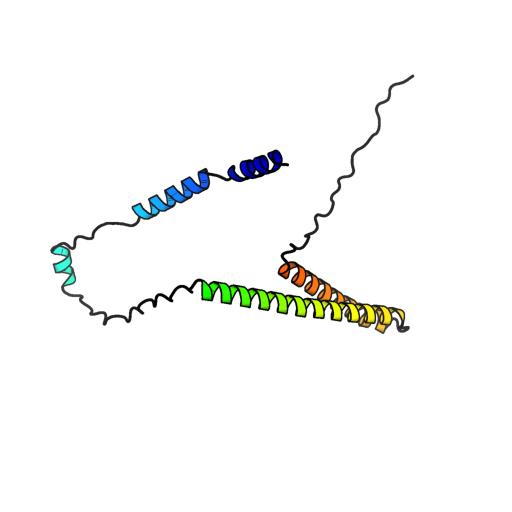1 N N . ASP A 1 103 ? 6.362 -5.198 -10.443 1.00 94.88 103 ASP A N 1
ATOM 762 C CA . ASP A 1 103 ? 5.979 -4.551 -11.704 1.00 94.88 103 ASP A CA 1
ATOM 763 C C . ASP A 1 103 ? 6.938 -3.408 -12.065 1.00 94.88 103 ASP A C 1
ATOM 765 O O . ASP A 1 103 ? 7.354 -3.280 -13.214 1.00 94.88 103 ASP A O 1
ATOM 769 N N . VAL A 1 104 ? 7.301 -2.580 -11.082 1.00 97.12 104 VAL A N 1
ATOM 770 C CA . VAL A 1 104 ? 8.244 -1.467 -11.255 1.00 97.12 104 VAL A CA 1
ATOM 771 C C . VAL A 1 104 ? 9.621 -1.996 -11.656 1.00 97.12 104 VAL A C 1
ATOM 773 O O . VAL A 1 104 ? 10.171 -1.532 -12.652 1.00 97.12 104 VAL A O 1
ATOM 776 N N . ALA A 1 105 ? 10.139 -3.013 -10.962 1.00 96.94 105 ALA A N 1
ATOM 777 C CA . ALA A 1 105 ? 11.418 -3.635 -11.306 1.00 96.94 105 ALA A CA 1
ATOM 778 C C . ALA A 1 105 ? 11.400 -4.286 -12.703 1.00 96.94 105 ALA A C 1
ATOM 780 O O . ALA A 1 105 ? 12.376 -4.199 -13.449 1.00 96.94 105 ALA A O 1
ATOM 781 N N . ALA A 1 106 ? 10.283 -4.910 -13.091 1.00 96.56 106 ALA A N 1
ATOM 782 C CA . ALA A 1 106 ? 10.116 -5.481 -14.425 1.00 96.56 106 ALA A CA 1
ATOM 783 C C . ALA A 1 106 ? 10.113 -4.398 -15.518 1.00 96.56 106 ALA A C 1
ATOM 785 O O . ALA A 1 106 ? 10.723 -4.587 -16.571 1.00 96.56 106 ALA A O 1
ATOM 786 N N . LEU A 1 107 ? 9.474 -3.250 -15.266 1.00 96.12 107 LEU A N 1
ATOM 787 C CA . LEU A 1 107 ? 9.491 -2.110 -16.184 1.00 96.12 107 LEU A CA 1
ATOM 788 C C . LEU A 1 107 ? 10.884 -1.481 -16.296 1.00 96.12 107 LEU A C 1
ATOM 790 O O . LEU A 1 107 ? 11.285 -1.137 -17.403 1.00 96.12 107 LEU A O 1
ATOM 794 N N . GLU A 1 108 ? 11.644 -1.384 -15.202 1.00 95.25 108 GLU A N 1
ATOM 795 C CA . GLU A 1 108 ? 13.046 -0.933 -15.249 1.00 95.25 108 GLU A CA 1
ATOM 796 C C . GLU A 1 108 ? 13.908 -1.879 -16.085 1.00 95.25 108 GLU A C 1
ATOM 798 O O . GLU A 1 108 ? 14.651 -1.433 -16.958 1.00 95.25 108 GLU A O 1
ATOM 803 N N . ALA A 1 109 ? 13.775 -3.191 -15.880 1.00 96.69 109 ALA A N 1
ATOM 804 C CA . ALA A 1 109 ? 14.482 -4.174 -16.694 1.00 96.69 109 ALA A CA 1
ATOM 805 C C . ALA A 1 109 ? 14.100 -4.055 -18.181 1.00 96.69 109 ALA A C 1
ATOM 807 O O . ALA A 1 109 ? 14.976 -4.062 -19.047 1.00 96.69 109 ALA A O 1
ATOM 808 N N . SER A 1 110 ? 12.807 -3.881 -18.476 1.00 95.19 110 SER A N 1
ATOM 809 C CA . SER A 1 110 ? 12.306 -3.672 -19.839 1.00 95.19 110 SER A CA 1
ATOM 810 C C . SER A 1 110 ? 12.847 -2.383 -20.466 1.00 95.19 110 SER A C 1
ATOM 812 O O . SER A 1 110 ? 13.215 -2.375 -21.642 1.00 95.19 110 SER A O 1
ATOM 814 N N . TYR A 1 111 ? 12.967 -1.309 -19.680 1.00 94.88 111 TYR A N 1
ATOM 815 C CA . TYR A 1 111 ? 13.513 -0.028 -20.129 1.00 94.88 111 TYR A CA 1
ATOM 816 C C . TYR A 1 111 ? 14.945 -0.185 -20.656 1.00 94.88 111 TYR A C 1
ATOM 818 O O . TYR A 1 111 ? 15.266 0.316 -21.729 1.00 94.88 111 TYR A O 1
ATOM 826 N N . PHE A 1 112 ? 15.798 -0.931 -19.949 1.00 94.31 112 PHE A N 1
ATOM 827 C CA . PHE A 1 112 ? 17.179 -1.164 -20.388 1.00 94.31 112 PHE A CA 1
ATOM 828 C C . PHE A 1 112 ? 17.322 -2.254 -21.460 1.00 94.31 112 PHE A C 1
ATOM 830 O O . PHE A 1 112 ? 18.336 -2.283 -22.154 1.00 94.31 112 PHE A O 1
ATOM 837 N N . ALA A 1 113 ? 16.336 -3.141 -21.606 1.00 95.38 113 ALA A N 1
ATOM 838 C CA . ALA A 1 113 ? 16.333 -4.184 -22.633 1.00 95.38 113 ALA A CA 1
ATOM 839 C C . ALA A 1 113 ? 15.786 -3.704 -23.991 1.00 95.38 113 ALA A C 1
ATOM 841 O O . ALA A 1 113 ? 16.065 -4.319 -25.022 1.00 95.38 113 ALA A O 1
ATOM 842 N N . THR A 1 114 ? 14.993 -2.631 -24.001 1.00 93.25 114 THR A N 1
ATOM 843 C CA . THR A 1 114 ? 14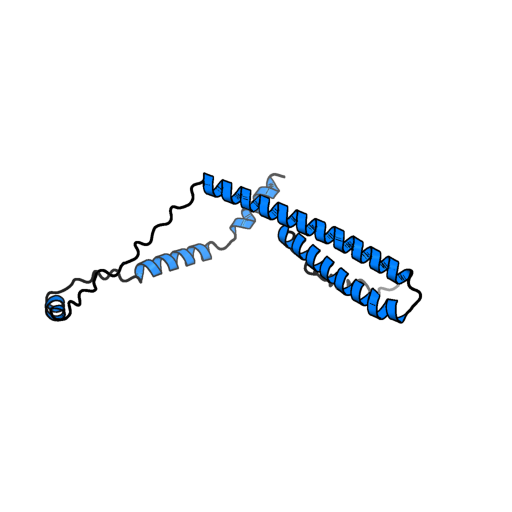.333 -2.125 -25.210 1.00 93.25 114 THR A CA 1
ATOM 844 C C . THR A 1 114 ? 15.275 -1.229 -26.011 1.00 93.25 114 THR A C 1
ATOM 846 O O . THR A 1 114 ? 15.748 -0.205 -25.522 1.00 93.25 114 THR A O 1
ATOM 849 N N . ASN A 1 115 ? 15.525 -1.610 -27.267 1.00 93.25 115 ASN A N 1
ATOM 850 C CA . ASN A 1 115 ? 16.372 -0.850 -28.192 1.00 93.25 115 ASN A CA 1
ATOM 851 C C . ASN A 1 115 ? 15.619 0.274 -28.927 1.00 93.25 115 ASN A C 1
ATOM 853 O O . ASN A 1 115 ? 16.257 1.193 -29.435 1.00 93.25 115 ASN A O 1
ATOM 857 N N . ASP A 1 116 ? 14.286 0.201 -29.001 1.00 95.38 116 ASP A N 1
ATOM 858 C CA . ASP A 1 116 ? 13.455 1.262 -29.572 1.00 95.38 116 ASP A CA 1
ATOM 859 C C . ASP A 1 116 ? 13.313 2.420 -28.573 1.00 95.38 116 ASP A C 1
ATOM 861 O O . ASP A 1 116 ? 12.764 2.257 -27.483 1.00 95.38 116 ASP A O 1
ATOM 865 N N . LEU A 1 117 ? 13.834 3.588 -28.950 1.00 92.75 117 LEU A N 1
ATOM 866 C CA . LEU A 1 117 ? 13.853 4.783 -28.111 1.00 92.75 117 LEU A CA 1
ATOM 867 C C . LEU A 1 117 ? 12.448 5.335 -27.855 1.00 92.75 117 LEU A C 1
ATOM 869 O O . LEU A 1 117 ? 12.178 5.779 -26.739 1.00 92.75 117 LEU A O 1
ATOM 873 N N . ASP A 1 118 ? 11.555 5.291 -28.847 1.00 95.00 118 ASP A N 1
ATOM 874 C CA . ASP A 1 118 ? 10.220 5.877 -28.707 1.00 95.00 118 ASP A CA 1
ATOM 875 C C . ASP A 1 118 ? 9.348 5.034 -27.775 1.00 95.00 118 ASP A C 1
ATOM 877 O O . ASP A 1 118 ? 8.700 5.580 -26.878 1.00 95.00 118 ASP A O 1
ATOM 881 N N . ASP A 1 119 ? 9.378 3.709 -27.918 1.00 92.12 119 ASP A N 1
ATOM 882 C CA . ASP A 1 119 ? 8.678 2.802 -27.001 1.00 92.12 119 ASP A CA 1
ATOM 883 C C . ASP A 1 119 ? 9.266 2.880 -25.587 1.00 92.12 119 ASP A C 1
ATOM 885 O O . ASP A 1 119 ? 8.534 2.944 -24.589 1.00 92.12 119 ASP A O 1
ATOM 889 N N . ARG A 1 120 ? 10.596 2.944 -25.477 1.00 94.75 120 ARG A N 1
ATOM 890 C CA . ARG A 1 120 ? 11.277 3.043 -24.188 1.00 94.75 120 ARG A CA 1
ATOM 891 C C . ARG A 1 120 ? 10.895 4.323 -23.438 1.00 94.75 120 ARG A C 1
ATOM 893 O O . ARG A 1 120 ? 10.510 4.261 -22.265 1.00 94.75 120 ARG A O 1
ATOM 900 N N . ASP A 1 121 ? 10.972 5.471 -24.099 1.00 93.88 121 ASP A N 1
ATOM 901 C CA . ASP A 1 121 ? 10.833 6.764 -23.428 1.00 93.88 121 ASP A CA 1
ATOM 902 C C . ASP A 1 121 ? 9.366 7.225 -23.331 1.00 93.88 121 ASP A C 1
ATOM 904 O O . ASP A 1 121 ? 8.981 7.814 -22.319 1.00 93.88 121 ASP A O 1
ATOM 908 N N . ASN A 1 122 ? 8.500 6.903 -24.299 1.00 94.00 122 ASN A N 1
ATOM 909 C CA . ASN A 1 122 ? 7.099 7.349 -24.266 1.00 94.00 122 ASN A CA 1
ATOM 910 C C . ASN A 1 122 ? 6.149 6.341 -23.610 1.00 94.00 122 ASN A C 1
ATOM 912 O O . ASN A 1 122 ? 5.144 6.739 -23.009 1.00 94.00 122 ASN A O 1
ATOM 916 N N . VAL A 1 123 ? 6.438 5.040 -23.718 1.00 95.44 123 VAL A N 1
ATOM 917 C CA . VAL A 1 123 ? 5.554 3.985 -23.202 1.00 95.44 123 VAL A CA 1
ATOM 918 C C . VAL A 1 123 ? 6.083 3.445 -21.882 1.00 95.44 123 VAL A C 1
ATOM 920 O O . VAL A 1 123 ? 5.390 3.555 -20.865 1.00 95.44 123 VAL A O 1
ATOM 923 N N . ILE A 1 124 ? 7.307 2.910 -21.862 1.00 94.50 124 ILE A N 1
ATOM 924 C CA . ILE A 1 124 ? 7.854 2.240 -20.671 1.00 94.50 124 ILE A CA 1
ATOM 925 C C . ILE A 1 124 ? 8.102 3.250 -19.548 1.00 94.50 124 ILE A C 1
ATOM 927 O O . ILE A 1 124 ? 7.645 3.028 -18.425 1.00 94.50 124 ILE A O 1
ATOM 931 N N . ALA A 1 125 ? 8.739 4.391 -19.834 1.00 94.88 125 ALA A N 1
ATOM 932 C CA . ALA A 1 125 ? 8.986 5.409 -18.808 1.00 94.88 125 ALA A CA 1
ATOM 933 C C . ALA A 1 125 ? 7.682 5.988 -18.225 1.00 94.88 125 ALA A C 1
ATOM 935 O O . ALA A 1 125 ? 7.588 6.224 -17.017 1.00 94.88 125 ALA A O 1
ATOM 936 N N . ARG A 1 126 ? 6.642 6.160 -19.055 1.00 96.12 126 ARG A N 1
ATOM 937 C CA . ARG A 1 126 ? 5.322 6.614 -18.591 1.00 96.12 126 ARG A CA 1
ATOM 938 C C . ARG A 1 126 ? 4.672 5.586 -17.668 1.00 96.12 126 ARG A C 1
ATOM 940 O O . ARG A 1 126 ? 4.240 5.937 -16.571 1.00 96.12 126 ARG A O 1
ATOM 947 N N . GLN A 1 127 ? 4.642 4.317 -18.079 1.00 95.62 127 GLN A N 1
ATOM 948 C CA . GLN A 1 127 ? 4.108 3.230 -17.252 1.00 95.62 127 GLN A CA 1
ATOM 949 C C . GLN A 1 127 ? 4.876 3.095 -15.933 1.00 95.62 127 GLN A C 1
ATOM 951 O O . GLN A 1 127 ? 4.265 2.905 -14.880 1.00 95.62 127 GLN A O 1
ATOM 956 N N . PHE A 1 128 ? 6.200 3.252 -15.976 1.00 96.75 128 PHE A N 1
ATOM 957 C CA . PHE A 1 128 ? 7.048 3.252 -14.792 1.00 96.75 128 PHE A CA 1
ATOM 958 C C . PHE A 1 128 ? 6.659 4.375 -13.824 1.00 96.75 128 PHE A C 1
ATOM 960 O O . PHE A 1 128 ? 6.427 4.113 -12.642 1.00 96.75 128 PHE A O 1
ATOM 967 N N . ALA A 1 129 ? 6.510 5.609 -14.314 1.00 96.25 129 ALA A N 1
ATOM 968 C CA . ALA A 1 129 ? 6.103 6.746 -13.491 1.00 96.25 129 ALA A CA 1
ATOM 969 C C . ALA A 1 129 ? 4.721 6.530 -12.848 1.00 96.25 129 ALA A C 1
ATOM 971 O O . ALA A 1 129 ? 4.548 6.769 -11.650 1.00 96.25 129 ALA A O 1
ATOM 972 N N . GLU A 1 130 ? 3.751 6.015 -13.607 1.00 96.12 130 GLU A N 1
ATOM 973 C CA . GLU A 1 130 ? 2.416 5.695 -13.093 1.00 96.12 130 GLU A CA 1
ATOM 974 C C . GLU A 1 130 ? 2.452 4.612 -12.004 1.00 96.12 130 GLU A C 1
ATOM 976 O O . GLU A 1 130 ? 1.794 4.738 -10.966 1.00 96.12 130 GLU A O 1
ATOM 981 N N . LYS A 1 131 ? 3.213 3.534 -12.224 1.00 96.12 131 LYS A N 1
ATOM 982 C CA . LYS A 1 131 ? 3.340 2.422 -11.270 1.00 96.12 131 LYS A CA 1
ATOM 983 C C . LYS A 1 131 ? 4.087 2.848 -10.009 1.00 96.12 131 LYS A C 1
ATOM 985 O O . LYS A 1 131 ? 3.647 2.509 -8.911 1.00 96.12 131 LYS A O 1
ATOM 990 N N . LYS A 1 132 ? 5.131 3.666 -10.146 1.00 96.38 132 LYS A N 1
ATOM 991 C CA . LYS A 1 132 ? 5.864 4.257 -9.021 1.00 96.38 132 LYS A CA 1
ATOM 992 C C . LYS A 1 132 ? 4.979 5.183 -8.185 1.00 96.38 132 LYS A C 1
ATOM 994 O O . LYS A 1 132 ? 4.955 5.057 -6.966 1.00 96.38 132 LYS A O 1
ATOM 999 N N . ALA A 1 133 ? 4.167 6.029 -8.822 1.00 96.44 133 ALA A N 1
ATOM 1000 C CA . ALA A 1 133 ? 3.212 6.879 -8.111 1.00 96.44 133 ALA A CA 1
ATOM 1001 C C . ALA A 1 133 ? 2.172 6.059 -7.320 1.00 96.44 133 ALA A C 1
ATOM 1003 O O . ALA A 1 133 ? 1.846 6.400 -6.181 1.00 96.44 133 ALA A O 1
ATOM 1004 N N . LYS A 1 134 ? 1.678 4.952 -7.895 1.00 96.06 134 LYS A N 1
ATOM 1005 C CA . LYS A 1 134 ? 0.768 4.018 -7.204 1.00 96.06 134 LYS A CA 1
ATOM 1006 C C . LYS A 1 134 ? 1.446 3.325 -6.022 1.00 96.06 134 LYS A C 1
ATOM 1008 O O . LYS A 1 134 ? 0.837 3.216 -4.961 1.00 96.06 134 LYS 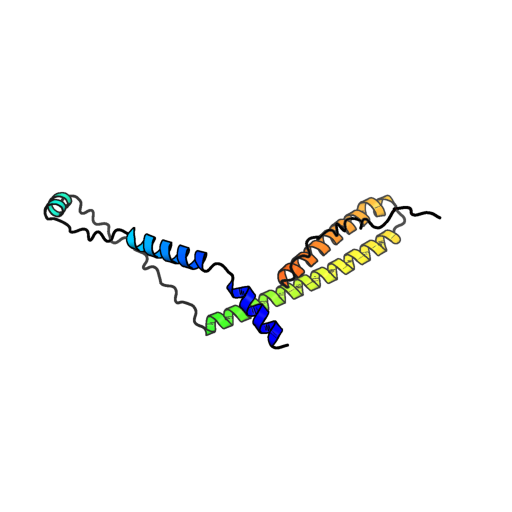A O 1
ATOM 1013 N N . LEU A 1 135 ? 2.699 2.905 -6.185 1.00 96.50 135 LEU A N 1
ATOM 1014 C CA . LEU A 1 135 ? 3.510 2.313 -5.122 1.00 96.50 135 LEU A CA 1
ATOM 1015 C C . LEU A 1 135 ? 3.702 3.306 -3.969 1.00 96.50 135 LEU A C 1
ATOM 1017 O O . LEU A 1 135 ? 3.451 2.958 -2.815 1.00 96.50 135 LEU A O 1
ATOM 1021 N N . ASP A 1 136 ? 4.069 4.552 -4.265 1.00 95.12 136 ASP A N 1
ATOM 1022 C CA . ASP A 1 136 ? 4.254 5.588 -3.245 1.00 95.12 136 ASP A CA 1
ATOM 1023 C C . ASP A 1 136 ? 2.945 5.900 -2.508 1.00 95.12 136 ASP A C 1
ATOM 1025 O O . ASP A 1 136 ? 2.938 6.085 -1.287 1.00 95.12 136 ASP A O 1
ATOM 1029 N N . ALA A 1 137 ? 1.818 5.928 -3.225 1.00 95.62 137 ALA A N 1
ATOM 1030 C CA . ALA A 1 137 ? 0.499 6.085 -2.622 1.00 95.62 137 ALA A CA 1
ATOM 1031 C C . ALA A 1 137 ? 0.150 4.908 -1.693 1.00 95.62 137 ALA A C 1
ATOM 1033 O O . ALA A 1 137 ? -0.285 5.140 -0.563 1.00 95.62 137 ALA A O 1
ATOM 1034 N N . ALA A 1 138 ? 0.401 3.668 -2.119 1.00 94.00 138 ALA A N 1
ATOM 1035 C CA . ALA A 1 138 ? 0.163 2.476 -1.306 1.00 94.00 138 ALA A CA 1
ATOM 1036 C C . ALA A 1 138 ? 1.055 2.450 -0.050 1.00 94.00 138 ALA A C 1
ATOM 1038 O O . ALA A 1 138 ? 0.569 2.185 1.051 1.00 94.00 138 ALA A O 1
ATOM 1039 N N . LYS A 1 139 ? 2.337 2.831 -0.167 1.00 94.25 139 LYS A N 1
ATOM 1040 C CA . LYS A 1 139 ? 3.250 2.968 0.984 1.00 94.25 139 LYS A CA 1
ATOM 1041 C C . LYS A 1 139 ? 2.779 4.036 1.971 1.00 94.25 139 LYS A C 1
ATOM 1043 O O . LYS A 1 139 ? 2.816 3.812 3.181 1.00 94.25 139 LYS A O 1
ATOM 1048 N N . LYS A 1 140 ? 2.284 5.177 1.478 1.00 94.25 140 LYS A N 1
ATOM 1049 C CA . LYS A 1 140 ? 1.679 6.217 2.329 1.00 94.25 140 LYS A CA 1
ATOM 1050 C C . LYS A 1 140 ? 0.435 5.699 3.049 1.00 94.25 140 LYS A C 1
ATOM 1052 O O . LYS A 1 140 ? 0.304 5.918 4.249 1.00 94.25 140 LYS A O 1
ATOM 1057 N N . GLN A 1 141 ? -0.443 4.980 2.351 1.00 92.19 141 GLN A N 1
ATOM 1058 C CA . GLN A 1 141 ? -1.620 4.358 2.965 1.00 92.19 141 GLN A CA 1
ATOM 1059 C C . GLN A 1 141 ? -1.219 3.359 4.062 1.00 92.19 141 GLN A C 1
ATOM 1061 O O . GLN A 1 141 ? -1.785 3.387 5.157 1.00 92.19 141 GLN A O 1
ATOM 1066 N N . LEU A 1 142 ? -0.180 2.552 3.836 1.00 91.88 142 LEU A N 1
ATOM 1067 C CA . LEU A 1 142 ? 0.321 1.613 4.838 1.00 91.88 142 LEU A CA 1
ATOM 1068 C C . LEU A 1 142 ? 0.864 2.338 6.077 1.00 91.88 142 LEU A C 1
ATOM 1070 O O . LEU A 1 142 ? 0.567 1.928 7.199 1.00 91.88 142 LEU A O 1
ATOM 1074 N N . ALA A 1 143 ? 1.598 3.438 5.886 1.00 90.12 143 ALA A N 1
ATOM 1075 C CA . ALA A 1 143 ? 2.078 4.284 6.979 1.00 90.12 143 ALA A CA 1
ATOM 1076 C C . ALA A 1 143 ? 0.916 4.874 7.801 1.00 90.12 143 ALA A C 1
ATOM 1078 O O . ALA A 1 143 ? 0.932 4.826 9.031 1.00 90.12 143 ALA A O 1
ATOM 1079 N N . THR A 1 144 ? -0.153 5.334 7.139 1.00 89.50 144 THR A N 1
ATOM 1080 C CA . THR A 1 144 ? -1.346 5.828 7.849 1.00 89.50 144 THR A CA 1
ATOM 1081 C C . THR A 1 144 ? -2.052 4.734 8.659 1.00 89.50 144 THR A C 1
ATOM 1083 O O . THR A 1 144 ? -2.492 5.000 9.776 1.00 89.50 144 THR A O 1
ATOM 1086 N N . LEU A 1 145 ? -2.100 3.492 8.158 1.00 84.88 145 LEU A N 1
ATOM 1087 C CA . LEU A 1 145 ? -2.686 2.342 8.866 1.00 84.88 145 LEU A CA 1
ATOM 1088 C C . LEU A 1 145 ? -1.804 1.804 10.004 1.00 84.88 145 LEU A C 1
ATOM 1090 O O . LEU A 1 145 ? -2.302 1.133 10.912 1.00 84.88 145 LEU A O 1
ATOM 1094 N N . SER A 1 146 ? -0.494 2.043 9.964 1.00 80.25 146 SER A N 1
ATOM 1095 C CA . SER A 1 146 ? 0.428 1.661 11.039 1.00 80.25 146 SER A CA 1
ATOM 1096 C C . SER A 1 146 ? 0.549 2.726 12.131 1.00 80.25 146 SER A C 1
ATOM 1098 O O . SER A 1 146 ? 1.197 2.477 13.147 1.00 80.25 146 SER A O 1
ATOM 1100 N N . GLY A 1 147 ? -0.083 3.892 11.953 1.00 71.75 147 GLY A N 1
ATOM 1101 C CA . GLY A 1 147 ? 0.083 5.037 12.849 1.00 71.75 147 GLY A CA 1
ATOM 1102 C C . GLY A 1 147 ? 1.465 5.688 12.735 1.00 71.75 147 GLY A C 1
ATOM 1103 O O . GLY A 1 147 ? 1.793 6.568 13.530 1.00 71.75 147 GLY A O 1
ATOM 1104 N N . ALA A 1 148 ? 2.271 5.285 11.748 1.00 57.75 148 ALA A N 1
ATOM 1105 C CA . ALA A 1 148 ? 3.484 5.991 11.386 1.00 57.75 148 ALA A CA 1
ATOM 1106 C C . ALA A 1 148 ? 3.062 7.277 10.670 1.00 57.75 148 ALA A C 1
ATOM 1108 O O . ALA A 1 148 ? 2.701 7.261 9.493 1.00 57.75 148 ALA A O 1
ATOM 1109 N N . ALA A 1 149 ? 3.052 8.395 11.403 1.00 40.88 149 ALA A N 1
ATOM 1110 C CA . ALA A 1 149 ? 2.847 9.711 10.813 1.00 40.88 149 ALA A CA 1
ATOM 1111 C C . ALA A 1 149 ? 3.743 9.841 9.566 1.00 40.88 149 ALA A C 1
ATOM 1113 O O . ALA A 1 149 ? 4.929 9.498 9.650 1.00 40.88 149 ALA A O 1
ATOM 1114 N N . PRO A 1 150 ? 3.213 10.286 8.408 1.00 46.12 150 PRO A N 1
ATOM 1115 C CA . PRO A 1 150 ? 4.065 10.522 7.258 1.00 46.12 150 PRO A CA 1
ATOM 1116 C C . PRO A 1 150 ? 5.110 11.538 7.704 1.00 46.12 150 PRO A C 1
ATOM 1118 O O . PRO A 1 150 ? 4.749 12.609 8.190 1.00 46.12 150 PRO A O 1
ATOM 1121 N N . ALA A 1 151 ? 6.389 11.184 7.587 1.00 46.84 151 ALA A N 1
ATOM 1122 C CA . ALA A 1 151 ? 7.486 12.119 7.763 1.00 46.84 151 ALA A CA 1
ATOM 1123 C C . ALA A 1 151 ? 7.348 13.198 6.679 1.00 46.84 151 ALA A C 1
ATOM 1125 O O . ALA A 1 151 ? 7.918 13.103 5.594 1.00 46.84 151 ALA A O 1
ATOM 1126 N N . SER A 1 152 ? 6.495 14.187 6.938 1.00 47.06 152 SER A N 1
ATOM 1127 C CA . SER A 1 152 ? 6.421 15.424 6.186 1.00 47.06 152 SER A CA 1
ATOM 1128 C C . SER A 1 152 ? 7.797 16.058 6.275 1.00 47.06 152 SER A C 1
ATOM 1130 O O . SER A 1 152 ? 8.323 16.211 7.378 1.00 47.06 152 SER A O 1
ATOM 1132 N N . GLY A 1 153 ? 8.377 16.364 5.117 1.00 47.78 153 GLY A N 1
ATOM 1133 C CA . GLY A 1 153 ? 9.715 16.909 4.978 1.00 47.78 153 GLY A CA 1
ATOM 1134 C C . GLY A 1 153 ? 9.971 18.080 5.919 1.00 47.78 153 GLY A C 1
ATOM 1135 O O . GLY A 1 153 ? 9.632 19.219 5.617 1.00 47.78 153 GLY A O 1
ATOM 1136 N N . ALA A 1 154 ? 10.656 17.798 7.026 1.00 41.59 154 ALA A N 1
ATOM 1137 C CA . ALA A 1 154 ? 11.564 18.755 7.624 1.00 41.59 154 ALA A CA 1
ATOM 1138 C C . ALA A 1 154 ? 12.767 18.815 6.684 1.00 41.59 154 ALA A C 1
ATOM 1140 O O . ALA A 1 154 ? 13.782 18.143 6.880 1.00 41.59 154 ALA A O 1
ATOM 1141 N N . GLU A 1 155 ? 12.580 19.565 5.598 1.00 42.66 155 GLU A N 1
ATOM 1142 C CA . GLU A 1 155 ? 13.669 20.124 4.827 1.00 42.66 155 GLU A CA 1
ATOM 1143 C C . GLU A 1 155 ? 14.663 20.695 5.826 1.00 42.66 155 GLU A C 1
ATOM 1145 O O . GLU A 1 155 ? 14.375 21.605 6.607 1.00 42.66 155 GLU A O 1
ATOM 1150 N N . PHE A 1 156 ? 15.827 20.064 5.838 1.00 44.75 156 PHE A N 1
ATOM 1151 C CA . PHE A 1 156 ? 16.990 20.464 6.588 1.00 44.75 156 PHE A CA 1
ATOM 1152 C C . PHE A 1 156 ? 17.462 21.791 5.978 1.00 44.75 156 PHE A C 1
ATOM 1154 O O . PHE A 1 156 ? 18.436 21.843 5.233 1.00 44.75 156 PHE A O 1
ATOM 1161 N N . SER A 1 157 ? 16.768 22.887 6.298 1.00 43.28 157 SER A N 1
ATOM 1162 C CA . SER A 1 157 ? 17.308 24.242 6.221 1.00 43.28 157 SER A CA 1
ATOM 1163 C C . SER A 1 157 ? 18.365 24.361 7.316 1.00 43.28 157 SER A C 1
ATOM 1165 O O . SER A 1 157 ? 18.208 25.063 8.313 1.00 43.28 157 SER A O 1
ATOM 1167 N N . ARG A 1 158 ? 19.452 23.599 7.158 1.00 41.53 158 ARG A N 1
ATOM 1168 C CA . ARG A 1 158 ? 20.697 23.821 7.873 1.00 41.53 158 ARG A CA 1
ATOM 1169 C C . ARG A 1 158 ? 21.268 25.087 7.268 1.00 41.53 158 ARG A C 1
ATOM 1171 O O . ARG A 1 158 ? 21.953 25.050 6.251 1.00 41.53 158 ARG A O 1
ATOM 1178 N N . ALA A 1 159 ? 20.904 26.206 7.886 1.00 40.56 159 ALA A N 1
ATOM 1179 C CA . ALA A 1 159 ? 21.608 27.463 7.731 1.00 40.56 159 ALA A CA 1
ATOM 1180 C C . ALA A 1 159 ? 23.121 27.172 7.736 1.00 40.56 159 ALA A C 1
ATOM 1182 O O . ALA A 1 159 ? 23.582 26.433 8.618 1.00 40.56 159 ALA A O 1
ATOM 1183 N N . PRO A 1 160 ? 23.895 27.666 6.754 1.00 45.19 160 PRO A N 1
ATOM 1184 C CA . PRO A 1 160 ? 25.334 27.501 6.795 1.00 45.19 160 PRO A CA 1
ATOM 1185 C C . PRO A 1 160 ? 25.843 28.186 8.061 1.00 45.19 160 PRO A C 1
ATOM 1187 O O . PRO A 1 160 ? 25.576 29.363 8.305 1.00 45.19 160 PRO A O 1
ATOM 1190 N N . ALA A 1 161 ? 26.528 27.400 8.889 1.00 39.72 161 ALA A N 1
ATOM 1191 C CA . ALA A 1 161 ? 27.256 27.882 10.042 1.00 39.72 161 ALA A CA 1
ATOM 1192 C C . ALA A 1 161 ? 28.213 28.987 9.578 1.00 39.72 161 ALA A C 1
ATOM 1194 O O . ALA A 1 161 ? 29.096 28.754 8.754 1.00 39.72 161 ALA A O 1
ATOM 1195 N N . ALA A 1 162 ? 28.001 30.196 10.089 1.00 46.50 162 ALA A N 1
ATOM 1196 C CA . ALA A 1 162 ? 28.976 31.263 10.019 1.00 46.50 162 ALA A CA 1
ATOM 1197 C C . ALA A 1 162 ? 30.145 30.874 10.932 1.00 46.50 162 ALA A C 1
ATOM 1199 O O . ALA A 1 162 ? 30.066 31.034 12.148 1.00 46.50 162 ALA A O 1
ATOM 1200 N N . GLU A 1 163 ? 31.213 30.340 10.344 1.00 40.09 163 GLU A N 1
ATOM 1201 C CA . GLU A 1 163 ? 32.478 30.117 11.031 1.00 40.09 163 GLU A CA 1
ATOM 1202 C C . GLU A 1 163 ? 33.619 30.804 10.265 1.00 40.09 163 GLU A C 1
ATOM 1204 O O . GLU A 1 163 ? 33.929 30.472 9.126 1.00 40.09 163 GLU A O 1
ATOM 1209 N N . ALA A 1 164 ? 34.207 31.781 10.961 1.00 42.25 164 ALA A N 1
ATOM 1210 C CA . ALA A 1 164 ? 35.601 32.224 10.912 1.00 42.25 164 ALA A CA 1
ATOM 1211 C C . ALA A 1 164 ? 36.181 32.889 9.640 1.00 42.25 164 ALA A C 1
ATOM 1213 O O . ALA A 1 164 ? 36.758 32.240 8.777 1.00 42.25 164 ALA A O 1
ATOM 1214 N N . ALA A 1 165 ? 36.215 34.228 9.655 1.00 39.88 165 ALA A N 1
ATOM 1215 C CA . ALA A 1 165 ? 37.349 35.078 9.240 1.00 39.88 165 ALA A CA 1
ATOM 1216 C C . ALA A 1 165 ? 37.023 36.530 9.654 1.00 39.88 165 ALA A C 1
ATOM 1218 O O . ALA A 1 165 ? 35.891 36.956 9.484 1.00 39.88 165 ALA A O 1
ATOM 1219 N N . ALA A 1 166 ? 37.872 37.402 10.184 1.00 43.69 166 ALA A N 1
ATOM 1220 C CA . ALA A 1 166 ? 39.273 37.400 10.558 1.00 43.69 166 ALA A CA 1
ATOM 1221 C C . ALA A 1 166 ? 39.444 38.607 11.505 1.00 43.69 166 ALA A C 1
ATOM 1223 O O . ALA A 1 166 ? 38.902 39.678 11.231 1.00 43.69 166 ALA A O 1
ATOM 1224 N N . ALA A 1 167 ? 40.206 38.469 12.587 1.00 46.31 167 ALA A N 1
ATOM 1225 C CA . ALA A 1 167 ? 40.695 39.606 13.362 1.00 46.31 167 ALA A CA 1
ATOM 1226 C C . ALA A 1 167 ? 42.225 39.484 13.441 1.00 46.31 167 ALA A C 1
ATOM 1228 O O . ALA A 1 167 ? 42.717 38.447 13.889 1.00 46.31 167 ALA A O 1
ATOM 1229 N N . PRO A 1 168 ? 42.986 40.483 12.964 1.00 56.19 168 PRO A N 1
ATOM 1230 C CA . PRO A 1 168 ? 44.438 40.428 12.945 1.00 56.19 168 PRO A CA 1
ATOM 1231 C C . PRO A 1 168 ? 45.008 40.962 14.261 1.00 56.19 168 PRO A C 1
ATOM 1233 O O . PRO A 1 168 ? 44.658 42.062 14.686 1.00 56.19 168 PRO A O 1
ATOM 1236 N N . GLN A 1 169 ? 45.964 40.250 14.853 1.00 43.94 169 GLN A N 1
ATOM 1237 C CA . GLN A 1 169 ? 47.011 40.901 15.635 1.00 43.94 169 GLN A CA 1
ATOM 1238 C C . GLN A 1 169 ? 48.379 40.385 15.190 1.00 43.94 169 GLN A C 1
ATOM 1240 O O . GLN A 1 169 ? 48.585 39.206 14.921 1.00 43.94 169 GLN A O 1
ATOM 1245 N N . LYS A 1 170 ? 49.252 41.366 15.014 1.00 54.72 170 LYS A N 1
ATOM 1246 C CA . LYS A 1 170 ? 50.579 41.414 14.400 1.00 54.72 170 LYS A CA 1
ATOM 1247 C C . LYS A 1 170 ? 51.546 41.847 15.521 1.00 54.72 17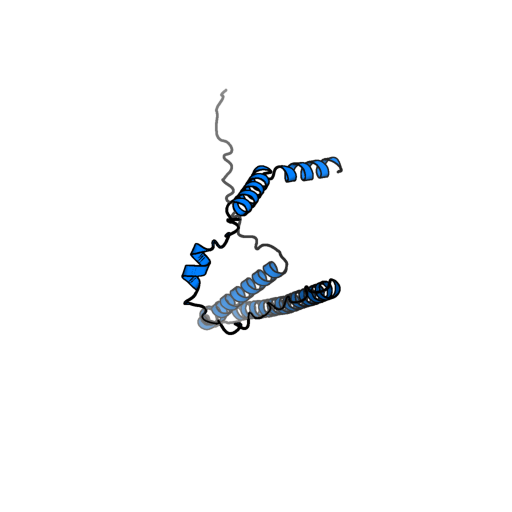0 LYS A C 1
ATOM 1249 O O . LYS A 1 170 ? 51.056 42.428 16.493 1.00 54.72 170 LYS A O 1
ATOM 1254 N N . PRO A 1 171 ? 52.847 41.949 15.237 1.00 59.69 171 PRO A N 1
ATOM 1255 C CA . PRO A 1 171 ? 53.815 40.909 14.888 1.00 59.69 171 PRO A CA 1
ATOM 1256 C C . PRO A 1 171 ? 54.409 40.195 16.117 1.00 59.69 171 PRO A C 1
ATOM 1258 O O . PRO A 1 171 ? 54.353 40.765 17.229 1.00 59.69 171 PRO A O 1
#

Foldseek 3Di:
DVVVVVVVVVVVVPPPPPVVVVVVVVVVVVVVVPDPPPPPCDPVNVVVCPPDPPPPPPDPPVPVPPPPDDDPVRVVVVVVVVVVVLVVVLVVLVVVLVVLVVVLVVLVVVLVVDPDPCCNVVPSVVVNVVSVVVNVVSVVVSCVSVVNDPCDDPPPPVPPDPDDDDDDDDD

Radius of gyration: 34.88 Å; chains: 1; bounding box: 115×50×68 Å

Sequence (171 aa):
MKLLLVALLIASLQSDTTALVEASKEAKAKKKSGTTTTKVITNADVKKSKGKLTELSPSKAKTAEVKPEPSLMEKQAAERTARLATEANRAELQSTIDALEKDVAALEASYFATNDLDDRDNVIARQFAEKKAKLDAAKKQLATLSGAAPASGAEFSRAPAAEAAAAPQKP

Secondary structure (DSSP, 8-state):
-HHHHHHHHHHHTTS-HHHHHHHHHHHHHHHHHS--------HHHHHHHTT---------------PPPPPHHHHHHHHHHHHHHHHHHHHHHHHHHHHHHHHHHHHHHHHHH---HHIIIIIIHHHHHHHHHHHHHHHHHHHHHHT------------------------

pLDDT: mean 72.63, std 20.06, range [39.72, 97.88]